Protein AF-M5FVY2-F1 (afdb_monomer_lite)

Sequence (177 aa):
ERATGGYLQNPSGSASFTYYSGCSSPACGVTASGYTAAMSQLSFGAASGAGAGDACGRCFSLTGTADPYSPSYTGPFKTVVVKLTDLCPAPENQVWCGQTQANPENQYGAPVHFDLCQDTGASMAFFPSGHGALTGTYTEVSCSQWSGTDGNPLWTGACISGQTTGNWPSTACGNKG

Foldseek 3Di:
DADPVRADAAQKDKAKEFADEDCPCAQLQKDKLFKEKAKQPSHQQEAPPLGGGQLAQWKKWDWFQAQPVCRVDGDPFDIDIHTYHHHDYQVVCQQHRVADSVRQAHVVRGNMYIHIYVVSPNQVRGADPPRRMGMDMMGTDACVRIDIGMGDRNDPLRDNQNNPWDGPVDGGSHHGD

Structure (mmCIF, N/CA/C/O backbone):
data_AF-M5FVY2-F1
#
_entry.id   AF-M5FVY2-F1
#
loop_
_atom_site.group_PDB
_atom_site.id
_atom_site.type_symbol
_atom_site.label_atom_id
_atom_site.label_alt_id
_atom_site.label_comp_id
_atom_site.label_asym_id
_atom_site.label_entity_id
_atom_site.label_seq_id
_atom_site.pdbx_PDB_ins_code
_atom_site.Cartn_x
_atom_site.Cartn_y
_atom_site.Cartn_z
_atom_site.occupancy
_atom_site.B_iso_or_equiv
_atom_site.auth_seq_id
_atom_site.auth_comp_id
_atom_site.auth_asym_id
_atom_site.auth_atom_id
_atom_site.pdbx_PDB_model_num
ATOM 1 N N . GLU A 1 1 ? -10.872 -11.300 -8.947 1.00 69.44 1 GLU A N 1
ATOM 2 C CA . GLU A 1 1 ? -12.238 -10.805 -9.258 1.00 69.44 1 GLU A CA 1
ATOM 3 C C . GLU A 1 1 ? -12.306 -9.309 -8.933 1.00 69.44 1 GLU A C 1
ATOM 5 O O . GLU A 1 1 ? -11.322 -8.785 -8.418 1.00 69.44 1 GLU A O 1
ATOM 10 N N . ARG A 1 2 ? -13.375 -8.587 -9.297 1.00 90.25 2 ARG A N 1
ATOM 11 C CA . ARG A 1 2 ? -13.526 -7.154 -8.961 1.00 90.25 2 ARG A CA 1
ATOM 12 C C . ARG A 1 2 ? -14.496 -6.997 -7.790 1.00 90.25 2 ARG A C 1
ATOM 14 O O . ARG A 1 2 ? -15.527 -7.662 -7.772 1.00 90.25 2 ARG A O 1
ATOM 21 N N . ALA A 1 3 ? -14.177 -6.113 -6.850 1.00 94.25 3 ALA A N 1
ATOM 22 C CA . ALA A 1 3 ? -15.074 -5.733 -5.761 1.00 94.25 3 ALA A CA 1
ATOM 23 C C . ALA A 1 3 ? -16.086 -4.660 -6.214 1.00 94.25 3 ALA A C 1
ATOM 25 O O . ALA A 1 3 ? -15.996 -4.128 -7.327 1.00 94.25 3 ALA A O 1
ATOM 26 N N . THR A 1 4 ? -17.038 -4.313 -5.339 1.00 93.12 4 THR A N 1
ATOM 27 C CA . THR A 1 4 ? -17.959 -3.175 -5.528 1.00 93.12 4 THR A CA 1
ATOM 28 C C . THR A 1 4 ? -17.186 -1.923 -5.940 1.00 93.12 4 THR A C 1
ATOM 30 O O . THR A 1 4 ? -16.163 -1.633 -5.330 1.00 93.12 4 THR A O 1
ATOM 33 N N . GLY A 1 5 ? -17.650 -1.204 -6.967 1.00 93.19 5 GLY A N 1
ATOM 34 C CA . GLY A 1 5 ? -16.953 -0.035 -7.536 1.00 93.19 5 GLY A CA 1
ATOM 35 C C . GLY A 1 5 ? -15.896 -0.376 -8.602 1.00 93.19 5 GLY A C 1
ATOM 36 O O . GLY A 1 5 ? -15.250 0.512 -9.150 1.00 93.19 5 GLY A O 1
ATOM 37 N N . GLY A 1 6 ? -15.704 -1.661 -8.930 1.00 95.94 6 GLY A N 1
ATOM 38 C CA . GLY A 1 6 ? -14.725 -2.100 -9.935 1.00 95.94 6 GLY A CA 1
ATOM 39 C C . GLY A 1 6 ? -13.276 -2.120 -9.428 1.00 95.94 6 GLY A C 1
ATOM 40 O O . GLY A 1 6 ? -12.339 -2.288 -10.216 1.00 95.94 6 GLY A O 1
ATOM 41 N N . TYR A 1 7 ? -13.076 -1.978 -8.117 1.00 97.69 7 TYR A N 1
ATOM 42 C CA . TYR A 1 7 ? -11.765 -2.048 -7.472 1.00 97.69 7 TYR A CA 1
ATOM 43 C C . TYR A 1 7 ? -11.167 -3.465 -7.544 1.00 97.69 7 TYR A C 1
ATOM 45 O O . TYR A 1 7 ? -11.881 -4.472 -7.583 1.00 97.69 7 TYR A O 1
ATOM 53 N N . LEU A 1 8 ? -9.837 -3.542 -7.608 1.00 97.19 8 LEU A N 1
ATOM 54 C CA . LEU A 1 8 ? -9.058 -4.777 -7.637 1.00 97.19 8 LEU A CA 1
ATOM 55 C C . LEU A 1 8 ? -8.600 -5.137 -6.220 1.00 97.19 8 LEU A C 1
ATOM 57 O O . LEU A 1 8 ? -7.551 -4.704 -5.769 1.00 97.19 8 LEU A O 1
ATOM 61 N N . GLN A 1 9 ? -9.396 -5.927 -5.511 1.00 98.31 9 GLN A N 1
ATOM 62 C CA . GLN A 1 9 ? -9.179 -6.233 -4.094 1.00 98.31 9 GLN A CA 1
ATOM 63 C C . GLN A 1 9 ? -9.098 -7.745 -3.898 1.00 98.31 9 GLN A C 1
ATOM 65 O O . GLN A 1 9 ? -10.061 -8.392 -3.495 1.00 98.31 9 GLN A O 1
ATOM 70 N N . ASN A 1 10 ? -7.955 -8.323 -4.274 1.00 97.88 10 ASN A N 1
ATOM 71 C CA . ASN A 1 10 ? -7.678 -9.745 -4.075 1.00 97.88 10 ASN A CA 1
ATOM 72 C C . ASN A 1 10 ? -6.815 -9.922 -2.812 1.00 97.88 10 ASN A C 1
ATOM 74 O O . ASN A 1 10 ? -5.966 -9.072 -2.548 1.00 97.88 10 ASN A O 1
ATOM 78 N N . PRO A 1 11 ? -6.975 -11.018 -2.050 1.00 98.06 11 PRO A N 1
ATOM 79 C CA . PRO A 1 11 ? -6.208 -11.237 -0.823 1.00 98.06 11 PRO A CA 1
ATOM 80 C C . PRO A 1 11 ? -4.741 -11.592 -1.086 1.00 98.06 11 PRO A C 1
ATOM 82 O O . PRO A 1 11 ? -3.944 -11.604 -0.162 1.00 98.06 11 PRO A O 1
ATOM 85 N N . SER A 1 12 ? -4.348 -11.924 -2.313 1.00 98.56 12 SER A N 1
ATOM 86 C CA . SER A 1 12 ? -2.956 -12.209 -2.659 1.00 98.56 12 SER A CA 1
ATOM 87 C C . SER A 1 12 ? -2.692 -11.946 -4.137 1.00 98.56 12 SER A C 1
ATOM 89 O O . SER A 1 12 ? -3.614 -11.910 -4.958 1.00 98.56 12 SER A O 1
ATOM 91 N N . GLY A 1 13 ? -1.420 -11.751 -4.479 1.00 98.25 13 GLY A N 1
ATOM 92 C CA . GLY A 1 13 ? -0.996 -11.529 -5.857 1.00 98.25 13 GLY A CA 1
ATOM 93 C C . GLY A 1 13 ? 0.426 -10.994 -5.967 1.00 98.25 13 GLY A C 1
ATOM 94 O O . GLY A 1 13 ? 1.189 -10.990 -4.997 1.00 98.25 13 GLY A O 1
ATOM 95 N N . SER A 1 14 ? 0.776 -10.536 -7.167 1.00 98.62 14 SER A N 1
ATOM 96 C CA . SER A 1 14 ? 2.007 -9.792 -7.419 1.00 98.62 14 SER A CA 1
ATOM 97 C C . SER A 1 14 ? 1.828 -8.306 -7.109 1.00 98.62 14 SER A C 1
ATOM 99 O O . SER A 1 14 ? 0.738 -7.746 -7.250 1.00 98.62 14 SER A O 1
ATOM 101 N N . ALA A 1 15 ? 2.909 -7.660 -6.688 1.00 98.88 15 ALA A N 1
ATOM 102 C CA . ALA A 1 15 ? 2.936 -6.229 -6.436 1.00 98.88 15 ALA A CA 1
ATOM 103 C C . ALA A 1 15 ? 4.302 -5.614 -6.745 1.00 98.88 15 ALA A C 1
ATOM 105 O O . ALA A 1 15 ? 5.313 -6.303 -6.905 1.00 98.88 15 ALA A O 1
ATOM 106 N N . SER A 1 16 ? 4.303 -4.288 -6.802 1.00 98.88 16 SER A N 1
ATOM 107 C CA . SER A 1 16 ? 5.508 -3.465 -6.749 1.00 98.88 16 SER A CA 1
ATOM 108 C C . SER A 1 16 ? 5.552 -2.684 -5.439 1.00 98.88 16 SER A C 1
ATOM 110 O O . SER A 1 16 ? 4.520 -2.495 -4.790 1.00 98.88 16 SER A O 1
ATOM 112 N N . PHE A 1 17 ? 6.749 -2.249 -5.057 1.00 98.94 17 PHE A N 1
ATOM 113 C CA . PHE A 1 17 ? 7.026 -1.666 -3.754 1.00 98.94 17 PHE A CA 1
ATOM 114 C C . PHE A 1 17 ? 7.955 -0.463 -3.883 1.00 98.94 17 PHE A C 1
ATOM 116 O O . PHE A 1 17 ? 9.013 -0.586 -4.502 1.00 98.94 17 PHE A O 1
ATOM 123 N N . THR A 1 18 ? 7.600 0.649 -3.249 1.00 98.81 18 THR A N 1
ATOM 124 C CA . THR A 1 18 ? 8.487 1.798 -2.984 1.00 98.81 18 THR A CA 1
ATOM 125 C C . THR A 1 18 ? 8.361 2.222 -1.520 1.00 98.81 18 THR A C 1
ATOM 127 O O . THR A 1 18 ? 7.819 1.478 -0.695 1.00 98.81 18 THR A O 1
ATOM 130 N N . TYR A 1 19 ? 8.908 3.384 -1.170 1.00 98.62 19 TYR A N 1
ATOM 131 C CA . TYR A 1 19 ? 8.690 4.002 0.127 1.00 98.62 19 TYR A CA 1
ATOM 132 C C . TYR A 1 19 ? 8.431 5.507 0.018 1.00 98.62 19 TYR A C 1
ATOM 134 O O . TYR A 1 19 ? 8.930 6.176 -0.890 1.00 98.62 19 TYR A O 1
ATOM 142 N N . TYR A 1 20 ? 7.766 6.046 1.041 1.00 98.50 20 TYR A N 1
ATOM 143 C CA . TYR A 1 20 ? 7.466 7.471 1.188 1.00 98.50 20 TYR A CA 1
ATOM 144 C C . TYR A 1 20 ? 7.636 7.945 2.635 1.00 98.50 20 TYR A C 1
ATOM 146 O O . TYR A 1 20 ? 7.628 7.144 3.573 1.00 98.50 20 TYR A O 1
ATOM 154 N N . SER A 1 21 ? 7.790 9.253 2.826 1.00 98.12 21 SER A N 1
ATOM 155 C CA . SER A 1 21 ? 7.798 9.903 4.140 1.00 98.12 21 SER A CA 1
ATOM 156 C C . SER A 1 21 ? 6.511 10.700 4.369 1.00 98.12 21 SER A C 1
ATOM 158 O O . SER A 1 21 ? 5.836 11.092 3.417 1.00 98.12 21 SER A O 1
ATOM 160 N N . GLY A 1 22 ? 6.173 10.965 5.633 1.00 96.88 22 GLY A N 1
ATOM 161 C CA . GLY A 1 22 ? 5.027 11.798 6.002 1.00 96.88 22 GLY A CA 1
ATOM 162 C C . GLY A 1 22 ? 3.698 11.046 6.113 1.00 96.88 22 GLY A C 1
ATOM 163 O O . GLY A 1 22 ? 2.677 11.547 5.650 1.00 96.88 22 GLY A O 1
ATOM 164 N N . CYS A 1 23 ? 3.665 9.885 6.772 1.00 97.31 23 CYS A N 1
ATOM 165 C CA . CYS A 1 23 ? 2.433 9.091 6.938 1.00 97.31 23 CYS A CA 1
ATOM 166 C C . CYS A 1 23 ? 1.600 9.450 8.188 1.00 97.31 23 CYS A C 1
ATOM 168 O O . CYS A 1 23 ? 0.836 8.631 8.703 1.00 97.31 23 CYS A O 1
ATOM 170 N N . SER A 1 24 ? 1.735 10.679 8.699 1.00 96.62 24 SER A N 1
ATOM 171 C CA . SER A 1 24 ? 1.069 11.147 9.926 1.00 96.62 24 SER A CA 1
ATOM 172 C C . SER A 1 24 ? -0.354 11.687 9.720 1.00 96.62 24 SER A C 1
ATOM 174 O O . SER A 1 24 ? -1.064 11.912 10.699 1.00 96.62 24 SER A O 1
ATOM 176 N N . SER A 1 25 ? -0.795 11.867 8.472 1.00 97.62 25 SER A N 1
ATOM 177 C CA . SER A 1 25 ? -2.174 12.244 8.128 1.00 97.62 25 SER A CA 1
ATOM 178 C C . SER A 1 25 ? -2.691 11.433 6.930 1.00 97.62 25 SER A C 1
ATOM 180 O O . SER A 1 25 ? -2.943 12.005 5.867 1.00 97.62 25 SER A O 1
ATOM 182 N N . PRO A 1 26 ? -2.825 10.104 7.072 1.00 98.31 26 PRO A N 1
ATOM 183 C CA . PRO A 1 26 ? -3.036 9.224 5.933 1.00 98.31 26 PRO A CA 1
ATOM 184 C C . PRO A 1 26 ? -4.521 9.149 5.524 1.00 98.31 26 PRO A C 1
ATOM 186 O O . PRO A 1 26 ? -5.418 9.501 6.298 1.00 98.31 26 PRO A O 1
ATOM 189 N N . ALA A 1 27 ? -4.803 8.666 4.313 1.00 98.56 27 ALA A N 1
ATOM 190 C CA . ALA A 1 27 ? -6.132 8.690 3.690 1.00 98.56 27 ALA A CA 1
ATOM 191 C C . ALA A 1 27 ? -7.219 7.874 4.416 1.00 98.56 27 ALA A C 1
ATOM 193 O O . ALA A 1 27 ? -8.402 8.185 4.280 1.00 98.56 27 ALA A O 1
ATOM 194 N N . CYS A 1 28 ? -6.858 6.868 5.220 1.00 98.75 28 CYS A N 1
ATOM 195 C CA . CYS A 1 28 ? -7.818 6.170 6.086 1.00 98.75 28 CYS A CA 1
ATOM 196 C C . CYS A 1 28 ? -8.243 7.006 7.304 1.00 98.75 28 CYS A C 1
ATOM 198 O O . CYS A 1 28 ? -9.204 6.658 7.992 1.00 98.75 28 CYS A O 1
ATOM 200 N N . GLY A 1 29 ? -7.532 8.104 7.581 1.00 98.56 29 GLY A N 1
ATOM 201 C CA . GLY A 1 29 ? -7.816 9.028 8.675 1.00 98.56 29 GLY A CA 1
ATOM 202 C C . GLY A 1 29 ? -7.393 8.535 10.049 1.00 98.56 29 GLY A C 1
ATOM 203 O O . GLY A 1 29 ? -7.823 9.101 11.049 1.00 98.56 29 GLY A O 1
ATOM 204 N N . VAL A 1 30 ? -6.582 7.482 10.114 1.00 98.75 30 VAL A N 1
ATOM 205 C CA . VAL A 1 30 ? -6.061 6.913 11.357 1.00 98.75 30 VAL A CA 1
ATOM 206 C C . VAL A 1 30 ? -4.597 6.551 11.118 1.00 98.75 30 VAL A C 1
ATOM 208 O O . VAL A 1 30 ? -4.278 5.848 10.159 1.00 98.75 30 VAL A O 1
ATOM 211 N N . THR A 1 31 ? -3.701 7.057 11.962 1.00 98.31 31 THR A N 1
ATOM 212 C CA . THR A 1 31 ? -2.282 6.671 11.952 1.00 98.31 31 THR A CA 1
ATOM 213 C C . THR A 1 31 ? -2.084 5.322 12.641 1.00 98.31 31 THR A C 1
ATOM 215 O O . THR A 1 31 ? -2.991 4.810 13.292 1.00 98.31 31 THR A O 1
ATOM 218 N N . ALA A 1 32 ? -0.895 4.732 12.539 1.00 98.44 32 ALA A N 1
ATOM 219 C CA . ALA A 1 32 ? -0.534 3.565 13.336 1.00 98.44 32 ALA A CA 1
ATOM 220 C C . ALA A 1 32 ? 0.957 3.591 13.699 1.00 98.44 32 ALA A C 1
ATOM 222 O O . ALA A 1 32 ? 1.760 4.172 12.973 1.00 98.44 32 ALA A O 1
ATOM 223 N N . SER A 1 33 ? 1.321 2.982 14.831 1.00 98.06 33 SER A N 1
ATOM 224 C CA . SER A 1 33 ? 2.710 2.939 15.323 1.00 98.06 33 SER A CA 1
ATOM 225 C C . SER A 1 33 ? 3.558 1.825 14.700 1.00 98.06 33 SER A C 1
ATOM 227 O O . SER A 1 33 ? 4.783 1.911 14.708 1.00 98.06 33 SER A O 1
ATOM 229 N N . GLY A 1 34 ? 2.913 0.778 14.180 1.00 98.44 34 GLY A N 1
ATOM 230 C CA . GLY A 1 34 ? 3.562 -0.317 13.463 1.00 98.44 34 GLY A CA 1
ATOM 231 C C . GLY A 1 34 ? 3.853 0.010 12.004 1.00 98.44 34 GLY A C 1
ATOM 232 O O . GLY A 1 34 ? 3.518 1.088 11.527 1.00 98.44 34 GLY A O 1
ATOM 233 N N . TYR A 1 35 ? 4.414 -0.947 11.263 1.00 98.88 35 TYR A N 1
ATOM 234 C CA . TYR A 1 35 ? 4.686 -0.761 9.836 1.00 98.88 35 TYR A CA 1
ATOM 235 C C . TYR A 1 35 ? 3.408 -0.466 9.056 1.00 98.88 35 TYR A C 1
ATOM 237 O O . TYR A 1 35 ? 2.447 -1.240 9.100 1.00 98.88 35 TYR A O 1
ATOM 245 N N . THR A 1 36 ? 3.416 0.644 8.329 1.00 98.94 36 THR A N 1
ATOM 246 C CA . THR A 1 36 ? 2.293 1.106 7.515 1.00 98.94 36 THR A CA 1
ATOM 247 C C . THR A 1 36 ? 2.682 1.236 6.053 1.00 98.94 36 THR A C 1
ATOM 249 O O . THR A 1 36 ? 3.860 1.366 5.710 1.00 98.94 36 THR A O 1
ATOM 252 N N . ALA A 1 37 ? 1.679 1.194 5.182 1.00 98.94 37 ALA A N 1
ATOM 253 C CA . ALA A 1 37 ? 1.852 1.454 3.763 1.00 98.94 37 ALA A CA 1
ATOM 254 C C . ALA A 1 37 ? 0.641 2.188 3.172 1.00 98.94 37 ALA A C 1
ATOM 256 O O . ALA A 1 37 ? -0.474 2.122 3.708 1.00 98.94 37 ALA A O 1
ATOM 257 N N . ALA A 1 38 ? 0.880 2.837 2.036 1.00 98.88 38 ALA A N 1
ATOM 258 C CA . ALA A 1 38 ? -0.143 3.283 1.109 1.00 98.88 38 ALA A CA 1
ATOM 259 C C . ALA A 1 38 ? -0.396 2.210 0.040 1.00 98.88 38 ALA A C 1
ATOM 261 O O . ALA A 1 38 ? 0.532 1.503 -0.350 1.00 98.88 38 ALA A O 1
ATOM 262 N N . MET A 1 39 ? -1.625 2.089 -0.462 1.00 98.81 39 MET A N 1
ATOM 263 C CA . MET A 1 39 ? -1.963 1.164 -1.557 1.00 98.81 39 MET A CA 1
ATOM 264 C C . MET A 1 39 ? -2.376 1.924 -2.818 1.00 98.81 39 MET A C 1
ATOM 266 O O . MET A 1 39 ? -3.069 2.937 -2.725 1.00 98.81 39 MET A O 1
ATOM 270 N N . SER A 1 40 ? -2.013 1.414 -4.002 1.00 98.62 40 SER A N 1
ATOM 271 C CA . SER A 1 40 ? -2.499 1.936 -5.293 1.00 98.62 40 SER A CA 1
ATOM 272 C C . SER A 1 40 ? -4.021 2.103 -5.301 1.00 98.62 40 SER A C 1
ATOM 274 O O . SER A 1 40 ? -4.741 1.183 -4.899 1.00 98.62 40 SER A O 1
ATOM 276 N N . GLN A 1 41 ? -4.509 3.227 -5.825 1.00 98.44 41 GLN A N 1
ATOM 277 C CA . GLN A 1 41 ? -5.921 3.628 -5.793 1.00 98.44 41 GLN A CA 1
ATOM 278 C C . GLN A 1 41 ? -6.917 2.542 -6.231 1.00 98.44 41 GLN A C 1
ATOM 280 O O . GLN A 1 41 ? -7.961 2.373 -5.597 1.00 98.44 41 GLN A O 1
ATOM 285 N N . LEU A 1 42 ? -6.592 1.778 -7.281 1.00 98.06 42 LEU A N 1
ATOM 286 C CA . LEU A 1 42 ? -7.454 0.704 -7.789 1.00 98.06 42 LEU A CA 1
ATOM 287 C C . LEU A 1 42 ? -7.685 -0.422 -6.772 1.00 98.06 42 LEU A C 1
ATOM 289 O O . LEU A 1 42 ? -8.681 -1.129 -6.882 1.00 98.06 42 LEU A O 1
ATOM 293 N N . SER A 1 43 ? -6.803 -0.574 -5.789 1.00 98.44 43 SER A N 1
ATOM 294 C CA . SER A 1 43 ? -6.900 -1.592 -4.737 1.00 98.44 43 SER A CA 1
ATOM 295 C C . SER A 1 43 ? -7.265 -0.978 -3.377 1.00 98.44 43 SER A C 1
ATOM 297 O O . SER A 1 43 ? -7.902 -1.634 -2.555 1.00 98.44 43 SER A O 1
ATOM 299 N N . PHE A 1 44 ? -6.964 0.310 -3.162 1.00 98.69 44 PHE A N 1
ATOM 300 C CA . PHE A 1 44 ? -7.330 1.039 -1.942 1.00 98.69 44 PHE A CA 1
ATOM 301 C C . PHE A 1 44 ? -8.848 1.088 -1.707 1.00 98.69 44 PHE A C 1
ATOM 303 O O . PHE A 1 44 ? -9.311 0.897 -0.582 1.00 98.69 44 PHE A O 1
ATOM 310 N N . GLY A 1 45 ? -9.631 1.303 -2.770 1.00 98.31 45 GLY A N 1
ATOM 311 C CA . GLY A 1 45 ? -11.094 1.327 -2.682 1.00 98.31 45 GLY A CA 1
ATOM 312 C C . GLY A 1 45 ? -11.722 2.716 -2.571 1.00 98.31 45 GLY A C 1
ATOM 313 O O . GLY A 1 45 ? -12.900 2.814 -2.251 1.00 98.31 45 GLY A O 1
ATOM 314 N N . ALA A 1 46 ? -10.965 3.789 -2.786 1.00 97.94 46 ALA A N 1
ATOM 315 C CA . ALA A 1 46 ? -11.470 5.162 -2.787 1.00 97.94 46 ALA A CA 1
ATOM 316 C C . ALA A 1 46 ? -10.525 6.077 -3.582 1.00 97.94 46 ALA A C 1
ATOM 318 O O . ALA A 1 46 ? -9.340 5.777 -3.718 1.00 97.94 46 ALA A O 1
ATOM 319 N N . ALA A 1 47 ? -11.043 7.184 -4.116 1.00 96.25 47 ALA A N 1
ATOM 320 C CA . ALA A 1 47 ? -10.231 8.243 -4.722 1.00 96.25 47 ALA A CA 1
ATOM 321 C C . ALA A 1 47 ? -9.757 9.271 -3.675 1.00 96.25 47 ALA A C 1
ATOM 323 O O . ALA A 1 47 ? -10.302 9.341 -2.570 1.00 96.25 47 ALA A O 1
ATOM 324 N N . SER A 1 48 ? -8.781 10.110 -4.037 1.00 95.69 48 SER A N 1
ATOM 325 C CA . SER A 1 48 ? -8.312 11.218 -3.193 1.00 95.69 48 SER A CA 1
ATOM 326 C C . SER A 1 48 ? -9.478 12.090 -2.710 1.00 95.69 48 SER A C 1
ATOM 328 O O . SER A 1 48 ? -10.298 12.545 -3.504 1.00 95.69 48 SER A O 1
ATOM 330 N N . GLY A 1 49 ? -9.560 12.310 -1.396 1.00 95.56 49 GLY A N 1
ATOM 331 C CA . GLY A 1 49 ? -10.616 13.111 -0.762 1.00 95.56 49 GLY A CA 1
ATOM 332 C C . GLY A 1 49 ? -11.950 12.390 -0.517 1.00 95.56 49 GLY A C 1
ATOM 333 O O . GLY A 1 49 ? -12.799 12.944 0.174 1.00 95.56 49 GLY A O 1
ATOM 334 N N . ALA A 1 50 ? -12.142 11.157 -1.004 1.00 96.69 50 ALA A N 1
ATOM 335 C CA . ALA A 1 50 ? -13.373 10.385 -0.775 1.00 96.69 50 ALA A CA 1
ATOM 336 C C . ALA A 1 50 ? -13.406 9.647 0.583 1.00 96.69 50 ALA A C 1
ATOM 338 O O . ALA A 1 50 ? -14.414 9.033 0.935 1.00 96.69 50 ALA A O 1
ATOM 339 N N . GLY A 1 51 ? -12.315 9.718 1.352 1.00 96.75 51 GLY A N 1
ATOM 340 C CA . GLY A 1 51 ? -12.163 9.070 2.652 1.00 96.75 51 GLY A CA 1
ATOM 341 C C . GLY A 1 51 ? -11.647 7.633 2.555 1.00 96.75 51 GLY A C 1
ATOM 342 O O . GLY A 1 51 ? -10.955 7.264 1.606 1.00 96.75 51 GLY A O 1
ATOM 343 N N . ALA A 1 52 ? -11.974 6.823 3.563 1.00 98.56 52 ALA A N 1
ATOM 344 C CA . ALA A 1 52 ? -11.461 5.466 3.707 1.00 98.56 52 ALA A CA 1
ATOM 345 C C . ALA A 1 52 ? -12.098 4.493 2.696 1.00 98.56 52 ALA A C 1
ATOM 347 O O . ALA A 1 52 ? -13.325 4.352 2.651 1.00 98.56 52 ALA A O 1
ATOM 348 N N . GLY A 1 53 ? -11.251 3.802 1.927 1.00 98.69 53 GLY A N 1
ATOM 349 C CA . GLY A 1 53 ? -11.630 2.650 1.106 1.00 98.69 53 GLY A CA 1
ATOM 350 C C . GLY A 1 53 ? -11.583 1.335 1.890 1.00 98.69 53 GLY A C 1
ATOM 351 O O . GLY A 1 53 ? -11.161 1.299 3.048 1.00 98.69 53 GLY A O 1
ATOM 352 N N . ASP A 1 54 ? -11.999 0.227 1.271 1.00 98.81 54 ASP A N 1
ATOM 353 C CA . ASP A 1 54 ? -12.077 -1.063 1.970 1.00 98.81 54 ASP A CA 1
ATOM 354 C C . ASP A 1 54 ? -10.711 -1.667 2.339 1.00 98.81 54 ASP A C 1
ATOM 356 O O . ASP A 1 54 ? -10.644 -2.559 3.184 1.00 98.81 54 ASP A O 1
ATOM 360 N N . ALA A 1 55 ? -9.612 -1.167 1.760 1.00 98.75 55 ALA A N 1
ATOM 361 C CA . ALA A 1 55 ? -8.260 -1.569 2.150 1.00 98.75 55 ALA A CA 1
ATOM 362 C C . ALA A 1 55 ? -7.876 -1.093 3.561 1.00 98.75 55 ALA A C 1
ATOM 364 O O . ALA A 1 55 ? -6.959 -1.641 4.175 1.00 98.75 55 ALA A O 1
ATOM 365 N N . CYS A 1 56 ? -8.559 -0.073 4.081 1.00 98.88 56 CYS A N 1
ATOM 366 C CA . CYS A 1 56 ? -8.178 0.586 5.318 1.00 98.88 56 CYS A CA 1
ATOM 367 C C . CYS A 1 56 ? -8.204 -0.347 6.535 1.00 98.88 56 CYS A C 1
ATOM 369 O O . CYS A 1 56 ? -9.237 -0.890 6.933 1.00 98.88 56 CYS A O 1
ATOM 371 N N . GLY A 1 57 ? -7.037 -0.485 7.161 1.00 98.81 57 GLY A N 1
ATOM 372 C CA . GLY A 1 57 ? -6.804 -1.304 8.342 1.00 98.81 57 GLY A CA 1
ATOM 373 C C . GLY A 1 57 ? -6.453 -2.761 8.068 1.00 98.81 57 GLY A C 1
ATOM 374 O O . GLY A 1 57 ? -6.070 -3.457 9.004 1.00 98.81 57 GLY A O 1
ATOM 375 N N . ARG A 1 58 ? -6.543 -3.235 6.820 1.00 98.88 58 ARG A N 1
ATOM 376 C CA . ARG A 1 58 ? -6.146 -4.605 6.465 1.00 98.88 58 ARG A CA 1
ATOM 377 C C . ARG A 1 58 ? -4.634 -4.774 6.585 1.00 98.88 58 ARG A C 1
ATOM 379 O O . ARG A 1 58 ? -3.882 -3.820 6.360 1.00 98.88 58 ARG A O 1
ATOM 386 N N . CYS A 1 59 ? -4.194 -5.982 6.929 1.00 98.94 59 CYS A N 1
ATOM 387 C CA . CYS A 1 59 ? -2.780 -6.301 7.095 1.00 98.94 59 CYS A CA 1
ATOM 388 C C . CYS A 1 59 ? -2.288 -7.250 6.004 1.00 98.94 59 CYS A C 1
ATOM 390 O O . CYS A 1 59 ? -2.964 -8.215 5.659 1.00 98.94 59 CYS A O 1
ATOM 392 N N . PHE A 1 60 ? -1.090 -6.999 5.479 1.00 98.94 60 PHE A N 1
ATOM 393 C CA . PHE A 1 60 ? -0.511 -7.788 4.393 1.00 98.94 60 PHE A CA 1
ATOM 394 C C . PHE A 1 60 ? 0.936 -8.143 4.697 1.00 98.94 60 PHE A C 1
ATOM 396 O O . PHE A 1 60 ? 1.730 -7.280 5.068 1.00 98.94 60 PHE A O 1
ATOM 403 N N . SER A 1 61 ? 1.270 -9.414 4.495 1.00 98.88 61 SER A N 1
ATOM 404 C CA . SER A 1 61 ? 2.641 -9.890 4.370 1.00 98.88 61 SER A CA 1
ATOM 405 C C . SER A 1 61 ? 3.144 -9.555 2.968 1.00 98.88 61 SER A C 1
ATOM 407 O O . SER A 1 61 ? 2.563 -10.010 1.980 1.00 98.88 61 SER A O 1
ATOM 409 N N . LEU A 1 62 ? 4.185 -8.733 2.881 1.00 98.94 62 LEU A N 1
ATOM 410 C CA . LEU A 1 62 ? 4.824 -8.299 1.642 1.00 98.94 62 LEU A CA 1
ATOM 411 C C . LEU A 1 62 ? 6.178 -8.983 1.524 1.00 98.94 62 LEU A C 1
ATOM 413 O O . LEU A 1 62 ? 6.940 -8.963 2.488 1.00 98.94 62 LEU A O 1
ATOM 417 N N . THR A 1 63 ? 6.510 -9.512 0.351 1.00 98.88 63 THR A N 1
ATOM 418 C CA . THR A 1 63 ? 7.804 -10.151 0.080 1.00 98.88 63 THR A CA 1
ATOM 419 C C . THR A 1 63 ? 8.398 -9.597 -1.207 1.00 98.88 63 THR A C 1
ATOM 421 O O . THR A 1 63 ? 7.818 -9.761 -2.283 1.00 98.88 63 THR A O 1
ATOM 424 N N . GLY A 1 64 ? 9.569 -8.965 -1.105 1.00 98.69 64 GLY A N 1
ATOM 425 C CA . GLY A 1 64 ? 10.354 -8.565 -2.273 1.00 98.69 64 GLY A CA 1
ATOM 426 C C . GLY A 1 64 ? 11.006 -9.783 -2.928 1.00 98.69 64 GLY A C 1
ATOM 427 O O . GLY A 1 64 ? 11.393 -10.723 -2.237 1.00 98.69 64 GLY A O 1
ATOM 428 N N . THR A 1 65 ? 11.127 -9.788 -4.253 1.00 98.38 65 THR A N 1
ATOM 429 C CA . THR A 1 65 ? 11.762 -10.900 -4.986 1.00 98.38 65 THR A CA 1
ATOM 430 C C . THR A 1 65 ? 12.644 -10.455 -6.147 1.00 98.38 65 THR A C 1
ATOM 432 O O . THR A 1 65 ? 13.406 -11.270 -6.659 1.00 98.38 65 THR A O 1
ATOM 435 N N . ALA A 1 66 ? 12.539 -9.200 -6.591 1.00 98.50 66 ALA A N 1
ATOM 436 C CA . ALA A 1 66 ? 13.382 -8.645 -7.645 1.00 98.50 66 ALA A CA 1
ATOM 437 C C . ALA A 1 66 ? 13.484 -7.119 -7.537 1.00 98.50 66 ALA A C 1
ATOM 439 O O . ALA A 1 66 ? 12.518 -6.456 -7.152 1.00 98.50 66 ALA A O 1
ATOM 440 N N . ASP A 1 67 ? 14.632 -6.568 -7.931 1.00 98.56 67 ASP A N 1
ATOM 441 C CA . ASP A 1 67 ? 14.805 -5.137 -8.190 1.00 98.56 67 ASP A CA 1
ATOM 442 C C . ASP A 1 67 ? 14.651 -4.885 -9.703 1.00 98.56 67 ASP A C 1
ATOM 444 O O . ASP A 1 67 ? 15.496 -5.344 -10.478 1.00 98.56 67 ASP A O 1
ATOM 448 N N . PRO A 1 68 ? 13.599 -4.173 -10.153 1.00 97.81 68 PRO A N 1
ATOM 449 C CA . PRO A 1 68 ? 13.393 -3.900 -11.574 1.00 97.81 68 PRO A CA 1
ATOM 450 C C . PRO A 1 68 ? 14.460 -2.972 -12.183 1.00 97.81 68 PRO A C 1
ATOM 452 O O . PRO A 1 68 ? 14.625 -2.966 -13.402 1.00 97.81 68 PRO A O 1
ATOM 455 N N . TYR A 1 69 ? 15.195 -2.209 -11.368 1.00 98.06 69 TYR A N 1
ATOM 456 C CA . TYR A 1 69 ? 16.316 -1.372 -11.806 1.00 98.06 69 TYR A CA 1
ATOM 457 C C . TYR A 1 69 ? 17.657 -2.112 -11.795 1.00 98.06 69 TYR A C 1
ATOM 459 O O . TYR A 1 69 ? 18.568 -1.729 -12.529 1.00 98.06 69 TYR A O 1
ATOM 467 N N . SER A 1 70 ? 17.760 -3.198 -11.025 1.00 98.00 70 SER A N 1
ATOM 468 C CA . SER A 1 70 ? 18.952 -4.051 -10.947 1.00 98.00 70 SER A CA 1
ATOM 469 C C . SER A 1 70 ? 18.597 -5.525 -11.195 1.00 98.00 70 SER A C 1
ATOM 471 O O . SER A 1 70 ? 18.693 -6.333 -10.272 1.00 98.00 70 SER A O 1
ATOM 473 N N . PRO A 1 71 ? 18.230 -5.937 -12.426 1.00 96.25 71 PRO A N 1
ATOM 474 C CA . PRO A 1 71 ? 17.702 -7.284 -12.684 1.00 96.25 71 PRO A CA 1
ATOM 475 C C . PRO A 1 71 ? 18.654 -8.441 -12.338 1.00 96.25 71 PRO A C 1
ATOM 477 O O . PRO A 1 71 ? 18.217 -9.577 -12.181 1.00 96.25 71 PRO A O 1
ATOM 480 N N . SER A 1 72 ? 19.958 -8.172 -12.227 1.00 97.62 72 SER A N 1
ATOM 481 C CA . SER A 1 72 ? 20.970 -9.149 -11.807 1.00 97.62 72 SER A CA 1
ATOM 482 C C . SER A 1 72 ? 21.129 -9.269 -10.286 1.00 97.62 72 SER A C 1
ATOM 484 O O . SER A 1 72 ? 21.909 -10.100 -9.825 1.00 97.62 72 SER A O 1
ATOM 486 N N . TYR A 1 73 ? 20.460 -8.428 -9.496 1.00 97.81 73 TYR A N 1
ATOM 487 C CA . TYR A 1 73 ? 20.504 -8.482 -8.039 1.00 97.81 73 TYR A CA 1
ATOM 488 C C . TYR A 1 73 ? 19.658 -9.647 -7.520 1.00 97.81 73 TYR A C 1
ATOM 490 O O . TYR A 1 73 ? 18.454 -9.717 -7.756 1.00 97.81 73 TYR A O 1
ATOM 498 N N . THR A 1 74 ? 20.283 -10.557 -6.775 1.00 96.94 74 THR A N 1
ATOM 499 C CA . THR A 1 74 ? 19.649 -11.793 -6.291 1.00 96.94 74 THR A CA 1
ATOM 500 C C . THR A 1 74 ? 19.259 -11.742 -4.810 1.00 96.94 74 THR A C 1
ATOM 502 O O . THR A 1 74 ? 18.980 -12.782 -4.216 1.00 96.94 74 THR A O 1
ATOM 505 N N . GLY A 1 75 ? 19.262 -10.557 -4.192 1.00 94.69 75 GLY A N 1
ATOM 506 C CA . GLY A 1 75 ? 18.947 -10.367 -2.775 1.00 94.69 75 GLY A CA 1
ATOM 507 C C . GLY A 1 75 ? 20.172 -10.109 -1.881 1.00 94.69 75 GLY A C 1
ATOM 508 O O . GLY A 1 75 ? 21.278 -9.880 -2.377 1.00 94.69 75 GLY A O 1
ATOM 509 N N . PRO A 1 76 ? 19.996 -10.128 -0.547 1.00 96.62 76 PRO A N 1
ATOM 510 C CA . PRO A 1 76 ? 18.857 -10.704 0.170 1.00 96.62 76 PRO A CA 1
ATOM 511 C C . PRO A 1 76 ? 17.574 -9.877 0.045 1.00 96.62 76 PRO A C 1
ATOM 513 O O . PRO A 1 76 ? 17.592 -8.668 0.248 1.00 96.62 76 PRO A O 1
ATOM 516 N N . PHE A 1 77 ? 16.449 -10.543 -0.217 1.00 97.88 77 PHE A N 1
ATOM 517 C CA . PHE A 1 77 ? 15.123 -9.936 -0.099 1.00 97.88 77 PHE A CA 1
ATOM 518 C C . PHE A 1 77 ? 14.490 -10.253 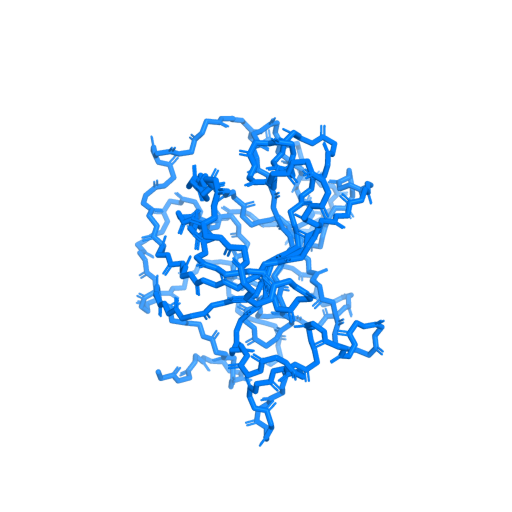1.256 1.00 97.88 77 PHE A C 1
ATOM 520 O O . PHE A 1 77 ? 14.900 -11.191 1.943 1.00 97.88 77 PHE A O 1
ATOM 527 N N . LYS A 1 78 ? 13.501 -9.452 1.653 1.00 98.50 78 LYS A N 1
ATOM 528 C CA . LYS A 1 78 ? 12.885 -9.517 2.979 1.00 98.50 78 LYS A CA 1
ATOM 529 C C . LYS A 1 78 ? 11.366 -9.600 2.891 1.00 98.50 78 LYS A C 1
ATOM 531 O O . LYS A 1 78 ? 10.768 -9.251 1.871 1.00 98.50 78 LYS A O 1
ATOM 536 N N . THR A 1 79 ? 10.773 -10.029 4.002 1.00 98.81 79 THR A N 1
ATOM 537 C CA . THR A 1 79 ? 9.328 -10.058 4.219 1.00 98.81 79 THR A CA 1
ATOM 538 C C . THR A 1 79 ? 8.966 -9.190 5.415 1.00 98.81 79 THR A C 1
ATOM 540 O O . THR A 1 79 ? 9.634 -9.264 6.446 1.00 98.81 79 THR A O 1
ATOM 543 N N . VAL A 1 80 ? 7.906 -8.393 5.296 1.00 98.88 80 VAL A N 1
ATOM 544 C CA . VAL A 1 80 ? 7.347 -7.592 6.397 1.00 98.88 80 VAL A CA 1
ATOM 545 C C . VAL A 1 80 ? 5.828 -7.699 6.406 1.00 98.88 80 VAL A C 1
ATOM 547 O O . VAL A 1 80 ? 5.221 -7.899 5.359 1.00 98.88 80 VAL A O 1
ATOM 550 N N . VAL A 1 81 ? 5.208 -7.525 7.573 1.00 98.94 81 VAL A N 1
ATOM 551 C CA . VAL A 1 81 ? 3.753 -7.356 7.676 1.00 98.94 81 VAL A CA 1
ATOM 552 C C . VAL A 1 81 ? 3.451 -5.878 7.883 1.00 98.94 81 VAL A C 1
ATOM 554 O O . VAL A 1 81 ? 3.944 -5.281 8.840 1.00 98.94 81 VAL A O 1
ATOM 557 N N . VAL A 1 82 ? 2.639 -5.295 7.004 1.00 98.94 82 VAL A N 1
ATOM 558 C CA . VAL A 1 82 ? 2.199 -3.893 7.086 1.00 98.94 82 VAL A CA 1
ATOM 559 C C . 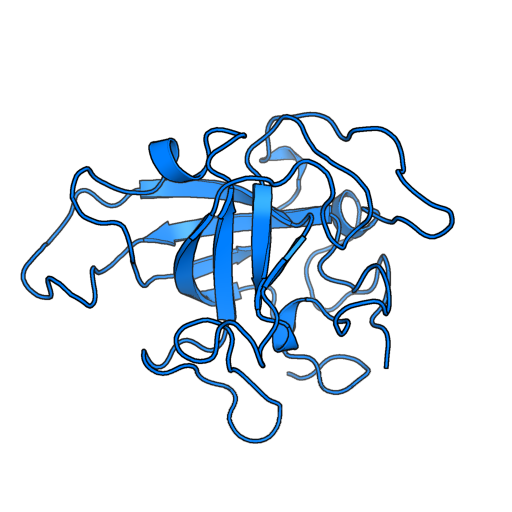VAL A 1 82 ? 0.697 -3.807 7.327 1.00 98.94 82 VAL A C 1
ATOM 561 O O . VAL A 1 82 ? -0.039 -4.702 6.918 1.00 98.94 82 VAL A O 1
ATOM 564 N N . LYS A 1 83 ? 0.242 -2.711 7.938 1.00 98.94 83 LYS A N 1
ATOM 565 C CA . LYS A 1 83 ? -1.168 -2.300 7.969 1.00 98.94 83 LYS A CA 1
ATOM 566 C C . LYS A 1 83 ? -1.400 -1.179 6.957 1.00 98.94 83 LYS A C 1
ATOM 568 O O . LYS A 1 83 ? -0.599 -0.250 6.866 1.00 98.94 83 LYS A O 1
ATOM 573 N N . LEU A 1 84 ? -2.498 -1.242 6.211 1.00 98.81 84 LEU A N 1
ATOM 574 C CA . LEU A 1 84 ? -2.824 -0.217 5.221 1.00 98.81 84 LEU A CA 1
ATOM 575 C C . LEU A 1 84 ? -3.536 0.942 5.893 1.00 98.81 84 LEU A C 1
ATOM 577 O O . LEU A 1 84 ? -4.621 0.783 6.451 1.00 98.81 84 LEU A O 1
ATOM 581 N N . THR A 1 85 ? -2.915 2.111 5.824 1.00 98.88 85 THR A N 1
ATOM 582 C CA . THR A 1 85 ? -3.454 3.343 6.409 1.00 98.88 85 THR A CA 1
ATOM 583 C C . THR A 1 85 ? -3.675 4.421 5.365 1.00 98.88 85 THR A C 1
ATOM 585 O O . THR A 1 85 ? -4.347 5.406 5.660 1.00 98.88 85 THR A O 1
ATOM 588 N N . ASP A 1 86 ? -3.124 4.263 4.161 1.00 98.75 86 ASP A N 1
ATOM 589 C CA . ASP A 1 86 ? -2.987 5.369 3.223 1.00 98.75 86 ASP A CA 1
ATOM 590 C C . ASP A 1 86 ? -3.256 4.984 1.761 1.00 98.75 86 ASP A C 1
ATOM 592 O O . ASP A 1 86 ? -3.326 3.807 1.390 1.00 98.75 86 ASP A O 1
ATOM 596 N N . LEU A 1 87 ? -3.404 6.012 0.933 1.00 98.75 87 LEU A N 1
ATOM 597 C CA . LEU A 1 87 ? -3.679 5.930 -0.494 1.00 98.75 87 LEU A CA 1
ATOM 598 C C . LEU A 1 87 ? -2.442 6.366 -1.283 1.00 98.75 87 LEU A C 1
ATOM 600 O O . LEU A 1 87 ? -1.909 7.445 -1.052 1.00 98.75 87 LEU A O 1
ATOM 604 N N . CYS A 1 88 ? -2.051 5.566 -2.275 1.00 98.44 88 CYS A N 1
ATOM 605 C CA . CYS A 1 88 ? -1.165 6.002 -3.347 1.00 98.44 88 CYS A CA 1
ATOM 606 C C . CYS A 1 88 ? -2.011 6.325 -4.594 1.00 98.44 88 CYS A C 1
ATOM 608 O O . CYS A 1 88 ? -2.495 5.402 -5.268 1.00 98.44 88 CYS A O 1
ATOM 610 N N . PRO A 1 89 ? -2.264 7.612 -4.888 1.00 95.75 89 PRO A N 1
ATOM 611 C CA . PRO A 1 89 ? -3.201 8.010 -5.931 1.00 95.75 89 PRO A CA 1
ATOM 612 C C . PRO A 1 89 ? -2.590 7.917 -7.337 1.00 95.75 89 PRO A C 1
ATOM 614 O O . PRO A 1 89 ? -1.3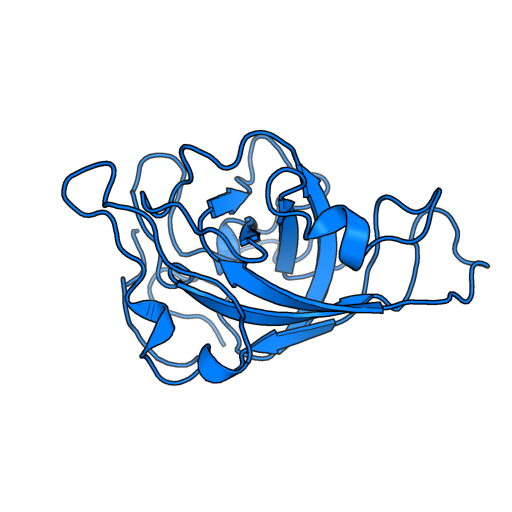89 8.119 -7.533 1.00 95.75 89 PRO A O 1
ATOM 617 N N . ALA A 1 90 ? -3.432 7.594 -8.324 1.00 84.56 90 ALA A N 1
ATOM 618 C CA . ALA A 1 90 ? -3.014 7.348 -9.704 1.00 84.56 90 ALA A CA 1
ATOM 619 C C . ALA A 1 90 ? -2.539 8.596 -10.484 1.00 84.56 90 ALA A C 1
ATOM 621 O O . ALA A 1 90 ? -1.535 8.460 -11.186 1.00 84.56 90 ALA A O 1
ATOM 622 N N . PRO A 1 91 ? -3.177 9.791 -10.417 1.00 82.75 91 PRO A N 1
ATOM 623 C CA . PRO A 1 91 ? -2.728 10.924 -11.230 1.00 82.75 91 PRO A CA 1
ATOM 624 C C . PRO A 1 91 ? -1.290 11.353 -10.917 1.00 82.75 91 PRO A C 1
ATOM 626 O O . PRO A 1 91 ? -0.540 11.674 -11.837 1.00 82.75 91 PRO A O 1
ATOM 629 N N . GLU A 1 92 ? -0.899 11.309 -9.647 1.00 88.75 92 GLU A N 1
ATOM 630 C CA . GLU A 1 92 ? 0.387 11.797 -9.152 1.00 88.75 92 GLU A CA 1
ATOM 631 C C . GLU A 1 92 ? 1.493 10.732 -9.220 1.00 88.75 92 GLU A C 1
ATOM 633 O O . GLU A 1 92 ? 2.670 11.078 -9.285 1.00 88.75 92 GLU A O 1
ATOM 638 N N . ASN A 1 93 ? 1.131 9.443 -9.260 1.00 93.69 93 ASN A N 1
ATOM 639 C CA . ASN A 1 93 ? 2.072 8.321 -9.150 1.00 93.69 93 ASN A CA 1
ATOM 640 C C . ASN A 1 93 ? 1.932 7.315 -10.303 1.00 93.69 93 ASN A C 1
ATOM 642 O O . ASN A 1 93 ? 1.949 6.104 -10.090 1.00 93.69 93 ASN A O 1
ATOM 646 N N . GLN A 1 94 ? 1.812 7.798 -11.542 1.00 95.38 94 GLN A N 1
ATOM 647 C CA . GLN A 1 94 ? 1.519 6.975 -12.731 1.00 95.38 94 GLN A CA 1
ATOM 648 C C . GLN A 1 94 ? 2.453 5.773 -12.938 1.00 95.38 94 GLN A C 1
ATOM 650 O O . GLN A 1 94 ? 2.025 4.728 -13.422 1.00 95.38 94 GLN A O 1
ATOM 655 N N . VAL A 1 95 ? 3.732 5.907 -12.577 1.00 97.69 95 VAL A N 1
ATOM 656 C CA . VAL A 1 95 ? 4.728 4.836 -12.742 1.00 97.69 95 VAL A CA 1
ATOM 657 C C . VAL A 1 95 ? 4.385 3.612 -11.889 1.00 97.69 95 VAL A C 1
ATOM 659 O O . VAL A 1 95 ? 4.511 2.483 -12.360 1.00 97.69 95 VAL A O 1
ATOM 662 N N . TRP A 1 96 ? 3.915 3.837 -10.661 1.00 98.19 96 TRP A N 1
ATOM 663 C CA . TRP A 1 96 ? 3.765 2.803 -9.637 1.00 98.19 96 TRP A CA 1
ATOM 664 C C . TRP A 1 96 ? 2.304 2.519 -9.276 1.00 98.19 96 TRP A C 1
ATOM 666 O O . TRP A 1 96 ? 1.917 1.357 -9.167 1.00 98.19 96 TRP A O 1
ATOM 676 N N . CYS A 1 97 ? 1.482 3.557 -9.156 1.00 98.44 97 CYS A N 1
ATOM 677 C CA . CYS A 1 97 ? 0.092 3.497 -8.699 1.00 98.44 97 CYS A CA 1
ATOM 678 C C . CYS A 1 97 ? -0.924 3.862 -9.795 1.00 98.44 97 CYS A C 1
ATOM 680 O O . CYS A 1 97 ? -2.098 4.085 -9.500 1.00 98.44 97 CYS A O 1
ATOM 682 N N . GLY A 1 98 ? -0.484 3.935 -11.057 1.00 97.62 98 GLY A N 1
ATOM 683 C CA . GLY A 1 98 ? -1.304 4.285 -12.223 1.00 97.62 98 GLY A CA 1
ATOM 684 C C . GLY A 1 98 ? -2.298 3.209 -12.679 1.00 97.62 98 GLY A C 1
ATOM 685 O O . GLY A 1 98 ? -2.872 3.340 -13.760 1.00 97.62 98 GLY A O 1
ATOM 686 N N . GLN A 1 99 ? -2.505 2.138 -11.904 1.00 97.94 99 GLN A N 1
ATOM 687 C CA . GLN A 1 99 ? -3.460 1.090 -12.258 1.00 97.94 99 GLN A CA 1
ATOM 688 C C . GLN A 1 99 ? -4.885 1.658 -12.321 1.00 97.94 99 GLN A C 1
ATOM 690 O O . GLN A 1 99 ? -5.337 2.396 -11.444 1.00 97.94 99 GLN A O 1
ATOM 695 N N . THR A 1 100 ? -5.632 1.257 -13.344 1.00 96.56 100 THR A N 1
ATOM 696 C CA . THR A 1 100 ? -7.038 1.617 -13.563 1.00 96.56 100 THR A CA 1
ATOM 697 C C . THR A 1 100 ? -7.872 0.378 -13.891 1.00 96.56 100 THR A C 1
ATOM 699 O O . THR A 1 100 ? -7.357 -0.722 -14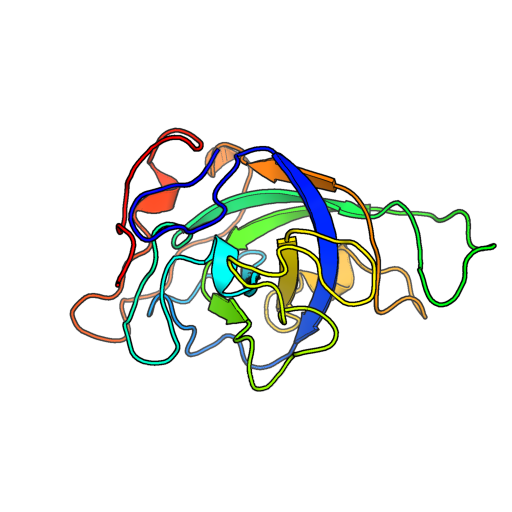.081 1.00 96.56 100 THR A O 1
ATOM 702 N N . GLN A 1 101 ? -9.194 0.525 -13.990 1.00 95.12 101 GLN A N 1
ATOM 703 C CA . GLN A 1 101 ? -10.043 -0.594 -14.411 1.00 95.12 101 GLN A CA 1
ATOM 704 C C . GLN A 1 101 ? -9.717 -1.065 -15.839 1.00 95.12 101 GLN A C 1
ATOM 706 O O . GLN A 1 101 ? -9.716 -2.269 -16.086 1.00 95.12 101 GLN A O 1
ATOM 711 N N . ALA A 1 102 ? -9.409 -0.129 -16.746 1.00 95.88 102 ALA A N 1
ATOM 712 C CA . ALA A 1 102 ? -9.108 -0.413 -18.150 1.00 95.88 102 ALA A CA 1
ATOM 713 C C . ALA A 1 102 ? -7.659 -0.875 -18.380 1.00 95.88 102 ALA A C 1
ATOM 715 O O . ALA A 1 102 ? -7.418 -1.708 -19.247 1.00 95.88 102 ALA A O 1
ATOM 716 N N . ASN A 1 103 ? -6.711 -0.355 -17.598 1.00 96.38 103 ASN A N 1
ATOM 717 C CA . ASN A 1 103 ? -5.312 -0.772 -17.606 1.00 96.38 103 ASN A CA 1
ATOM 718 C C . ASN A 1 103 ? -4.893 -1.153 -16.176 1.00 96.38 103 ASN A C 1
ATOM 720 O O . ASN A 1 103 ? -4.514 -0.266 -15.408 1.00 96.38 103 ASN A O 1
ATOM 724 N N . PRO A 1 104 ? -5.044 -2.428 -15.778 1.00 96.50 104 PRO A N 1
ATOM 725 C CA . PRO A 1 104 ? -4.941 -2.842 -14.382 1.00 96.50 104 PRO A CA 1
ATOM 726 C C . PRO A 1 104 ? -3.512 -3.010 -13.874 1.00 96.50 104 PRO A C 1
ATOM 728 O O . PRO A 1 104 ? -3.358 -3.354 -12.710 1.00 96.50 104 PRO A O 1
ATOM 731 N N . GLU A 1 105 ? -2.494 -2.782 -14.698 1.00 98.12 105 GLU A N 1
ATOM 732 C CA . GLU A 1 105 ? -1.086 -2.924 -14.330 1.00 98.12 105 GLU A CA 1
ATOM 733 C C . GLU A 1 105 ? -0.360 -1.581 -14.438 1.00 98.12 105 GLU A C 1
ATOM 735 O O . GLU A 1 105 ? -0.717 -0.718 -15.243 1.00 98.12 105 GLU A O 1
ATOM 740 N N . ASN A 1 106 ? 0.659 -1.393 -13.601 1.00 98.12 106 ASN A N 1
ATOM 741 C CA . ASN A 1 106 ? 1.546 -0.238 -13.696 1.00 98.12 106 ASN A CA 1
ATOM 742 C C . ASN A 1 106 ? 2.667 -0.465 -14.728 1.00 98.12 106 ASN A C 1
ATOM 744 O O . ASN A 1 106 ? 2.700 -1.482 -15.420 1.00 98.12 106 ASN A O 1
ATOM 748 N N . GLN A 1 107 ? 3.624 0.465 -14.820 1.00 98.06 107 GLN A N 1
ATOM 749 C CA . GLN A 1 107 ? 4.706 0.392 -15.817 1.00 98.06 107 GLN A CA 1
ATOM 750 C C . GLN A 1 107 ? 5.672 -0.788 -15.614 1.00 98.06 107 GLN A C 1
ATOM 752 O O . GLN A 1 107 ? 6.448 -1.103 -16.513 1.00 98.06 107 GLN A O 1
ATOM 757 N N . TYR A 1 108 ? 5.602 -1.457 -14.462 1.00 97.81 108 TYR A N 1
ATOM 758 C CA . TYR A 1 108 ? 6.380 -2.649 -14.131 1.00 97.81 108 TYR A CA 1
ATOM 759 C C . TYR A 1 108 ? 5.539 -3.935 -14.159 1.00 97.81 108 TYR A C 1
ATOM 761 O O . TYR A 1 108 ? 5.972 -4.956 -13.629 1.00 97.81 108 TYR A O 1
ATOM 769 N N . GLY A 1 109 ? 4.338 -3.898 -14.750 1.00 97.69 109 GLY A N 1
ATOM 770 C CA . GLY A 1 109 ? 3.454 -5.063 -14.864 1.00 97.69 109 GLY A CA 1
ATOM 771 C C . GLY A 1 109 ? 2.829 -5.501 -13.535 1.00 97.69 109 GLY A C 1
ATOM 772 O O . GLY A 1 109 ? 2.346 -6.624 -13.415 1.00 97.69 109 GLY A O 1
ATOM 773 N N . ALA A 1 110 ? 2.866 -4.654 -12.500 1.00 98.31 110 ALA A N 1
ATOM 774 C CA . ALA A 1 110 ? 2.317 -4.992 -11.193 1.00 98.31 110 ALA A CA 1
ATOM 775 C C . ALA A 1 110 ? 0.861 -4.502 -11.060 1.00 98.31 110 ALA A C 1
ATOM 777 O O . ALA A 1 110 ? 0.606 -3.297 -11.207 1.00 98.31 110 ALA A O 1
ATOM 778 N N . PRO A 1 111 ? -0.093 -5.390 -10.719 1.00 98.12 111 PRO A N 1
ATOM 779 C CA . PRO A 1 111 ? -1.503 -5.030 -10.586 1.00 98.12 111 PRO A CA 1
ATOM 780 C C . PRO A 1 111 ? -1.825 -4.270 -9.293 1.00 98.12 111 PRO A C 1
ATOM 782 O O . PRO A 1 111 ? -2.860 -3.614 -9.185 1.00 98.12 111 PRO A O 1
ATOM 785 N N . VAL A 1 112 ? -0.940 -4.364 -8.301 1.00 98.62 112 VAL A N 1
ATOM 786 C CA . VAL A 1 112 ? -1.040 -3.670 -7.017 1.00 98.62 112 VAL A CA 1
ATOM 787 C C . VAL A 1 112 ? 0.299 -3.013 -6.712 1.00 98.62 112 VAL A C 1
ATOM 789 O O . VAL A 1 112 ? 1.366 -3.522 -7.072 1.00 98.62 112 VAL A O 1
ATOM 792 N N . HIS A 1 113 ? 0.250 -1.879 -6.028 1.00 98.88 113 HIS A N 1
ATOM 793 C CA . HIS A 1 113 ? 1.433 -1.238 -5.480 1.00 98.88 113 HIS A CA 1
ATOM 794 C C . HIS A 1 113 ? 1.255 -0.940 -3.994 1.00 98.88 113 HIS A C 1
ATOM 796 O O . HIS A 1 11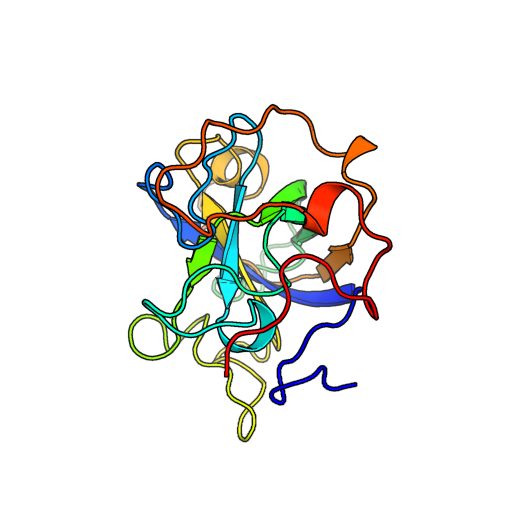3 ? 0.169 -0.521 -3.582 1.00 98.88 113 HIS A O 1
ATOM 802 N N . PHE A 1 114 ? 2.324 -1.147 -3.223 1.00 98.94 114 PHE A N 1
ATOM 803 C CA . PHE A 1 114 ? 2.424 -0.735 -1.827 1.00 98.94 114 PHE A CA 1
ATOM 804 C C . PHE A 1 114 ? 3.579 0.251 -1.668 1.00 98.94 114 PHE A C 1
ATOM 806 O O . PHE A 1 114 ? 4.722 -0.077 -1.984 1.00 98.94 114 PHE A O 1
ATOM 813 N N . ASP A 1 115 ? 3.287 1.420 -1.118 1.00 98.81 115 ASP A N 1
ATOM 814 C CA . ASP A 1 115 ? 4.286 2.437 -0.814 1.00 98.81 115 ASP A CA 1
ATOM 815 C C . ASP A 1 115 ? 4.530 2.444 0.701 1.00 98.81 115 ASP A C 1
ATOM 817 O O . ASP A 1 115 ? 3.645 2.797 1.480 1.00 98.81 115 ASP A O 1
ATOM 821 N N . LEU A 1 116 ? 5.675 1.933 1.154 1.00 98.88 116 LEU A N 1
ATOM 822 C CA . LEU A 1 116 ? 5.927 1.653 2.571 1.00 98.88 116 LEU A CA 1
ATOM 823 C C . LEU A 1 116 ? 6.367 2.921 3.311 1.00 98.88 116 LEU A C 1
ATOM 825 O O . LEU A 1 116 ? 7.316 3.591 2.902 1.00 98.88 116 LEU A O 1
ATOM 829 N N . CYS A 1 117 ? 5.741 3.223 4.449 1.00 98.81 117 CYS A N 1
ATOM 830 C CA . CYS A 1 117 ? 6.077 4.431 5.195 1.00 98.81 117 CYS A CA 1
ATOM 831 C C . CYS A 1 117 ? 7.463 4.328 5.856 1.00 98.81 117 CYS A C 1
ATOM 833 O O . CYS A 1 117 ? 7.763 3.390 6.605 1.00 98.81 117 CYS A O 1
ATOM 835 N N . GLN A 1 118 ? 8.315 5.323 5.610 1.00 98.56 118 GLN A N 1
ATOM 836 C CA . GLN A 1 118 ? 9.623 5.439 6.251 1.00 98.56 118 GLN A CA 1
ATOM 837 C C . GLN A 1 118 ? 9.505 5.768 7.743 1.00 98.56 118 GLN A C 1
ATOM 839 O O . GLN A 1 118 ? 10.265 5.224 8.543 1.00 98.56 118 GLN A O 1
ATOM 844 N N . ASP A 1 119 ? 8.536 6.604 8.119 1.00 98.38 119 ASP A N 1
ATOM 845 C CA . ASP A 1 119 ? 8.388 7.135 9.480 1.00 98.38 119 ASP A CA 1
ATOM 846 C C . ASP A 1 119 ? 8.092 6.033 10.511 1.00 98.38 119 ASP A C 1
ATOM 848 O O . ASP A 1 119 ? 8.514 6.126 11.661 1.00 98.38 119 ASP A O 1
ATOM 852 N N . THR A 1 120 ? 7.407 4.963 10.094 1.00 98.19 120 THR A N 1
ATOM 853 C CA . THR A 1 120 ? 7.118 3.790 10.938 1.00 98.19 120 THR A CA 1
ATOM 854 C C . THR A 1 120 ? 8.199 2.708 10.854 1.00 98.19 120 THR A C 1
ATOM 856 O O . THR A 1 120 ? 8.113 1.685 11.529 1.00 98.19 120 THR A O 1
ATOM 859 N N . GLY A 1 121 ? 9.241 2.916 10.042 1.00 98.50 121 GLY A N 1
ATOM 860 C CA . GLY A 1 121 ? 10.355 1.985 9.852 1.00 98.50 121 GLY A CA 1
ATOM 861 C C . GLY A 1 121 ? 10.095 0.848 8.860 1.00 98.50 121 GLY A C 1
ATOM 862 O O . GLY A 1 121 ? 10.972 -0.002 8.685 1.00 98.50 121 GLY A O 1
ATOM 863 N N . ALA A 1 122 ? 8.941 0.834 8.183 1.00 98.62 122 ALA A N 1
ATOM 864 C CA . ALA A 1 122 ? 8.569 -0.227 7.245 1.00 98.62 122 ALA A CA 1
ATOM 865 C C . ALA A 1 122 ? 9.564 -0.332 6.079 1.00 98.62 122 ALA A C 1
ATOM 867 O O . ALA A 1 122 ? 10.007 -1.425 5.722 1.00 98.62 122 ALA A O 1
ATOM 868 N N . SER A 1 123 ? 9.977 0.812 5.528 1.00 98.06 123 SER A N 1
ATOM 869 C CA . SER A 1 123 ? 10.934 0.861 4.420 1.00 98.06 123 SER A CA 1
ATOM 870 C C . SER A 1 123 ? 12.306 0.287 4.801 1.00 98.06 123 SER A C 1
ATOM 872 O O . SER A 1 123 ? 12.839 -0.558 4.087 1.00 98.06 123 SER A O 1
ATOM 874 N N . MET A 1 124 ? 12.854 0.679 5.956 1.00 97.81 124 MET A N 1
ATOM 875 C CA . MET A 1 124 ? 14.153 0.205 6.450 1.00 97.81 124 MET A CA 1
ATOM 876 C C . MET A 1 124 ? 14.142 -1.304 6.714 1.00 97.81 124 MET A C 1
ATOM 878 O O . MET A 1 124 ? 15.148 -1.997 6.523 1.00 97.81 124 MET A O 1
ATOM 882 N N . ALA A 1 125 ? 12.996 -1.825 7.153 1.00 98.56 125 ALA A N 1
ATOM 883 C CA . ALA A 1 125 ? 12.812 -3.245 7.383 1.00 98.56 125 ALA A CA 1
ATOM 884 C C . ALA A 1 125 ? 12.720 -4.040 6.076 1.00 98.56 125 ALA A C 1
ATOM 886 O O . ALA A 1 125 ? 13.206 -5.167 6.046 1.00 98.56 125 ALA A O 1
ATOM 887 N N . PHE A 1 126 ? 12.149 -3.473 5.011 1.00 98.75 126 PHE A N 1
ATOM 888 C CA . PHE A 1 126 ? 11.861 -4.189 3.767 1.00 98.75 126 PHE A CA 1
ATOM 889 C C . PHE A 1 126 ? 12.959 -4.065 2.702 1.00 98.75 126 PHE A C 1
ATOM 891 O O . PHE A 1 126 ? 13.380 -5.072 2.131 1.00 98.75 126 PHE A O 1
ATOM 898 N N . PHE A 1 127 ? 13.457 -2.854 2.453 1.00 98.75 127 PHE A N 1
ATOM 899 C CA . PHE A 1 127 ? 14.361 -2.572 1.340 1.00 98.75 127 PHE A CA 1
ATOM 900 C C . PHE A 1 127 ? 15.833 -2.814 1.716 1.00 98.75 127 PHE A C 1
ATOM 902 O O . PHE A 1 127 ? 16.310 -2.309 2.740 1.00 98.75 127 PHE A O 1
ATOM 909 N N . PRO A 1 128 ? 16.594 -3.581 0.915 1.00 98.12 128 PRO A N 1
ATOM 910 C CA . PRO A 1 128 ? 18.048 -3.627 1.027 1.00 98.12 128 PRO A CA 1
ATOM 911 C C . PRO A 1 128 ? 18.682 -2.267 0.706 1.00 98.12 128 PRO A C 1
ATOM 913 O O . PRO A 1 128 ? 18.147 -1.479 -0.074 1.00 98.12 128 PRO A O 1
ATOM 916 N N . SER A 1 129 ? 19.853 -1.990 1.287 1.00 96.75 129 SER A N 1
ATOM 917 C CA . SER A 1 129 ? 20.581 -0.743 1.014 1.00 96.75 129 SER A CA 1
ATOM 918 C C . SER A 1 129 ? 20.886 -0.610 -0.481 1.00 96.75 129 SER A C 1
ATOM 920 O O . SER A 1 129 ? 21.438 -1.534 -1.071 1.00 96.75 129 SER A O 1
ATOM 922 N N . GLY A 1 130 ? 20.531 0.528 -1.082 1.00 97.19 130 GLY A N 1
ATOM 923 C CA . GLY A 1 130 ? 20.700 0.785 -2.518 1.00 97.19 130 GLY A CA 1
ATOM 924 C C . GLY A 1 130 ? 19.556 0.291 -3.414 1.00 97.19 130 GLY A C 1
ATOM 925 O O . GLY A 1 130 ? 19.575 0.583 -4.605 1.00 97.19 130 GLY A O 1
ATOM 926 N N . HIS A 1 131 ? 18.544 -0.384 -2.860 1.00 98.19 131 HIS A N 1
ATOM 927 C CA . HIS A 1 131 ? 17.440 -0.983 -3.616 1.00 98.19 131 HIS A CA 1
ATOM 928 C C . HIS A 1 131 ? 16.097 -0.416 -3.147 1.00 98.19 131 HIS A C 1
ATOM 930 O O . HIS A 1 131 ? 15.411 -1.020 -2.330 1.00 98.19 131 HIS A O 1
ATOM 936 N N . GLY A 1 132 ? 15.742 0.780 -3.627 1.00 98.06 132 GLY A N 1
ATOM 937 C CA . GLY A 1 132 ? 14.565 1.523 -3.151 1.00 98.06 132 GLY A CA 1
ATOM 938 C C . GLY A 1 132 ? 13.246 1.228 -3.866 1.00 98.06 132 GLY A C 1
ATOM 939 O O . GLY A 1 132 ? 12.212 1.760 -3.473 1.00 98.06 132 GLY A O 1
ATOM 940 N N . ALA A 1 133 ? 13.275 0.392 -4.901 1.00 98.62 133 ALA A N 1
ATOM 941 C CA . ALA A 1 133 ? 12.084 -0.096 -5.572 1.00 98.62 133 ALA A CA 1
ATOM 942 C C . ALA A 1 133 ? 12.224 -1.593 -5.820 1.00 98.62 133 ALA A C 1
ATOM 944 O O . ALA A 1 133 ? 13.288 -2.063 -6.216 1.00 98.62 133 ALA A O 1
ATOM 945 N N . LEU A 1 134 ? 11.154 -2.340 -5.574 1.00 98.88 134 LEU A N 1
ATOM 946 C CA . LEU A 1 134 ? 11.139 -3.790 -5.724 1.00 98.88 134 LEU A CA 1
ATOM 947 C C . LEU A 1 134 ? 9.841 -4.245 -6.392 1.00 98.88 134 LEU A C 1
ATOM 949 O O . LEU A 1 134 ? 8.830 -3.545 -6.399 1.00 98.88 134 LEU A O 1
ATOM 953 N N . THR A 1 135 ? 9.862 -5.462 -6.913 1.00 98.88 135 THR A N 1
ATOM 954 C CA . THR A 1 135 ? 8.665 -6.237 -7.252 1.00 98.88 135 THR A CA 1
ATOM 955 C C . THR A 1 135 ? 8.657 -7.530 -6.448 1.00 98.88 135 THR A C 1
ATOM 957 O O . THR A 1 135 ? 9.689 -7.955 -5.912 1.00 98.88 135 THR A O 1
ATOM 960 N N . GLY A 1 136 ? 7.485 -8.140 -6.318 1.00 98.75 136 GLY A N 1
ATOM 961 C CA . GLY A 1 136 ? 7.325 -9.403 -5.614 1.00 98.75 136 GLY A CA 1
ATOM 962 C C . GLY A 1 136 ? 5.872 -9.727 -5.336 1.00 98.75 136 GLY A C 1
ATOM 963 O O . GLY A 1 136 ? 5.024 -9.570 -6.215 1.00 98.75 136 GLY A O 1
ATOM 964 N N . THR A 1 137 ? 5.584 -10.218 -4.134 1.00 98.88 137 THR A N 1
ATOM 965 C CA . THR A 1 137 ? 4.270 -10.779 -3.792 1.00 98.88 137 THR A CA 1
ATOM 966 C C . THR A 1 137 ? 3.705 -10.186 -2.514 1.00 98.88 137 THR A C 1
ATOM 968 O O . THR A 1 137 ? 4.438 -9.694 -1.655 1.00 98.88 137 THR A O 1
ATOM 971 N N . TYR A 1 138 ? 2.384 -10.246 -2.395 1.00 98.88 138 TYR A N 1
ATOM 972 C CA . TYR A 1 138 ? 1.673 -9.912 -1.173 1.00 98.88 138 TYR A CA 1
ATOM 973 C C . TYR A 1 138 ? 0.658 -11.000 -0.825 1.00 98.88 138 TYR A C 1
ATOM 975 O O . TYR A 1 138 ? 0.149 -11.718 -1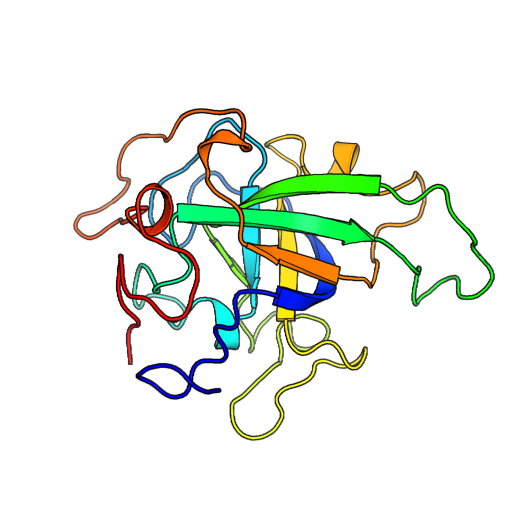.691 1.00 98.88 138 TYR A O 1
ATOM 983 N N . THR A 1 139 ? 0.349 -11.122 0.460 1.00 98.88 139 THR A N 1
ATOM 984 C CA . THR A 1 139 ? -0.748 -11.947 0.974 1.00 98.88 139 THR A CA 1
ATOM 985 C C . THR A 1 139 ? -1.360 -11.252 2.180 1.00 98.88 139 THR A C 1
ATOM 987 O O . THR A 1 139 ? -0.655 -10.894 3.120 1.00 98.88 139 THR A O 1
ATOM 990 N N . GLU A 1 140 ? -2.667 -11.046 2.152 1.00 98.88 140 GLU A N 1
ATOM 991 C CA . GLU A 1 140 ? -3.452 -10.565 3.275 1.00 98.88 140 GLU A CA 1
ATOM 992 C C . GLU A 1 140 ? -3.382 -11.582 4.413 1.00 98.88 140 GLU A C 1
ATOM 994 O O . GLU A 1 140 ? -3.506 -12.796 4.216 1.00 98.88 140 GLU A O 1
ATOM 999 N N . VAL A 1 141 ? -3.160 -11.083 5.618 1.00 98.75 141 VAL A N 1
ATOM 1000 C CA . VAL A 1 141 ? -2.997 -11.882 6.828 1.00 98.75 141 VAL A CA 1
ATOM 1001 C C . VAL A 1 141 ? -3.820 -11.278 7.953 1.00 98.75 141 VAL A C 1
ATOM 1003 O O . VAL A 1 141 ? -4.104 -10.082 7.967 1.00 98.75 141 VAL A O 1
ATOM 1006 N N . SER A 1 142 ? -4.142 -12.099 8.954 1.00 98.56 142 SER A N 1
ATOM 1007 C CA . SER A 1 142 ? -4.681 -11.589 10.216 1.00 98.56 142 SER A CA 1
ATOM 1008 C C . SER A 1 142 ? -3.761 -10.504 10.779 1.00 98.56 142 SER A C 1
ATOM 1010 O O . SER A 1 142 ? -2.553 -10.722 10.918 1.00 98.56 142 SER A O 1
ATOM 1012 N N . CYS A 1 143 ? -4.334 -9.371 11.194 1.00 98.56 143 CYS A N 1
ATOM 1013 C CA . CYS A 1 143 ? -3.580 -8.313 11.864 1.00 98.56 143 CYS A CA 1
ATOM 1014 C C . CYS A 1 143 ? -2.989 -8.743 13.215 1.00 98.56 143 CYS A C 1
ATOM 1016 O O . CYS A 1 143 ? -2.161 -8.024 13.759 1.00 98.56 143 CYS A O 1
ATOM 1018 N N . SER A 1 144 ? -3.301 -9.943 13.719 1.00 98.31 144 SER A N 1
ATOM 1019 C CA . SER A 1 144 ? -2.536 -10.559 14.813 1.00 98.31 144 SER A CA 1
ATOM 1020 C C . SER A 1 144 ? -1.060 -10.813 14.465 1.00 98.31 144 SER A C 1
ATOM 1022 O O . SER A 1 144 ? -0.267 -11.061 15.366 1.00 98.31 144 SER A O 1
ATOM 1024 N N . GLN A 1 145 ? -0.692 -10.805 13.178 1.00 98.62 145 GLN A N 1
ATOM 1025 C CA . GLN A 1 145 ? 0.698 -10.897 12.710 1.00 98.62 145 GLN A CA 1
ATOM 1026 C C . GLN A 1 145 ? 1.381 -9.527 12.588 1.00 98.62 145 GLN A C 1
ATOM 1028 O O . GLN A 1 145 ? 2.593 -9.456 12.394 1.00 98.62 145 GLN A O 1
ATOM 1033 N N . TRP A 1 146 ? 0.614 -8.441 12.671 1.00 98.75 146 TRP A N 1
ATOM 1034 C CA . TRP A 1 146 ? 1.126 -7.081 12.621 1.00 98.75 146 TRP A CA 1
ATOM 1035 C C . TRP A 1 146 ? 1.387 -6.573 14.043 1.00 98.75 146 TRP A C 1
ATOM 1037 O O . TRP A 1 146 ? 0.565 -6.751 14.939 1.00 98.75 146 TRP A O 1
ATOM 1047 N N . SER A 1 147 ? 2.537 -5.930 14.251 1.00 98.56 147 SER A N 1
ATOM 1048 C CA . SER A 1 147 ? 2.900 -5.327 15.536 1.00 98.56 147 SER A CA 1
ATOM 1049 C C . SER A 1 147 ? 2.700 -3.821 15.479 1.00 98.56 147 SER A C 1
ATOM 1051 O O . SER A 1 147 ? 3.281 -3.161 14.620 1.00 98.56 147 SER A O 1
ATOM 1053 N N . GLY A 1 148 ? 1.909 -3.286 16.406 1.00 98.19 148 GLY A N 1
ATOM 1054 C CA . GLY A 1 148 ? 1.658 -1.858 16.541 1.00 98.19 148 GLY A CA 1
ATOM 1055 C C . GLY A 1 148 ? 0.307 -1.573 17.188 1.00 98.19 148 GLY A C 1
ATOM 1056 O O . GLY A 1 148 ? -0.414 -2.472 17.619 1.00 98.19 148 GLY A O 1
ATOM 1057 N N . THR A 1 149 ? -0.041 -0.295 17.236 1.00 98.38 149 THR A N 1
ATOM 1058 C CA . THR A 1 149 ? -1.310 0.222 17.753 1.00 98.38 149 THR A CA 1
ATOM 1059 C C . THR A 1 149 ? -1.841 1.296 16.820 1.00 98.38 149 THR A C 1
ATOM 1061 O O . THR A 1 149 ? -1.059 2.057 16.244 1.00 98.38 149 THR A O 1
ATOM 1064 N N . ASP A 1 150 ? -3.160 1.383 16.698 1.00 98.56 150 ASP A N 1
ATOM 1065 C CA . ASP A 1 150 ? -3.803 2.457 15.946 1.00 98.56 150 ASP A CA 1
ATOM 1066 C C . ASP A 1 150 ? -3.722 3.777 16.722 1.00 98.56 150 ASP A C 1
ATOM 1068 O O . ASP A 1 150 ? -3.735 3.801 17.956 1.00 98.56 150 ASP A O 1
ATOM 1072 N N . GLY A 1 151 ? -3.620 4.879 15.988 1.00 98.38 151 GLY A N 1
ATOM 1073 C CA . GLY A 1 151 ? -3.782 6.224 16.513 1.00 98.38 151 GLY A CA 1
ATOM 1074 C C . GLY A 1 151 ? -5.254 6.600 16.684 1.00 98.38 151 GLY A C 1
ATOM 1075 O O . GLY A 1 151 ? -6.168 5.810 16.450 1.00 98.38 151 GLY A O 1
ATOM 1076 N N . ASN A 1 152 ? -5.489 7.852 17.069 1.00 98.12 152 ASN A N 1
ATOM 1077 C CA . ASN A 1 152 ? -6.845 8.387 17.136 1.00 98.12 152 ASN A CA 1
ATOM 1078 C C . ASN A 1 152 ? -7.367 8.736 15.729 1.00 98.12 152 ASN A C 1
ATOM 1080 O O . ASN A 1 152 ? -6.581 9.178 14.885 1.00 98.12 152 ASN A O 1
ATOM 1084 N N . PRO A 1 153 ? -8.685 8.616 15.487 1.00 98.25 153 PRO A N 1
ATOM 1085 C CA . PRO A 1 153 ? -9.325 9.172 14.300 1.00 98.25 153 PRO A CA 1
ATOM 1086 C C . PRO A 1 153 ? -9.015 10.663 14.126 1.00 98.25 153 PRO A C 1
ATOM 1088 O O . PRO A 1 153 ? -9.198 11.454 15.052 1.00 98.25 153 PRO A O 1
ATOM 1091 N N . LEU A 1 154 ? -8.576 11.045 12.929 1.00 98.38 154 LEU A N 1
ATOM 1092 C CA . LEU A 1 154 ? -8.230 12.424 12.574 1.00 98.38 154 LEU A CA 1
ATOM 1093 C C . LEU A 1 154 ? -9.447 13.235 12.104 1.00 98.38 154 LEU A C 1
ATOM 1095 O O . LEU A 1 154 ? -9.422 14.463 12.131 1.00 98.38 154 LEU A O 1
ATOM 1099 N N . TRP A 1 155 ? -10.509 12.560 11.661 1.00 98.19 155 TRP A N 1
ATOM 1100 C CA . TRP A 1 155 ? -11.737 13.175 11.156 1.00 98.19 155 TRP A CA 1
ATOM 1101 C C . TRP A 1 155 ? -12.925 12.206 11.239 1.00 98.19 155 TRP A C 1
ATOM 1103 O O . TRP A 1 155 ? -12.767 10.987 11.330 1.00 98.19 155 TRP A O 1
ATOM 1113 N N . THR A 1 156 ? -14.143 12.751 11.212 1.00 97.81 156 THR A N 1
ATOM 1114 C CA . THR A 1 156 ? -15.384 11.963 11.232 1.00 97.81 156 THR A CA 1
ATOM 1115 C C . THR A 1 156 ? -15.509 11.108 9.975 1.00 97.81 156 THR A C 1
ATOM 1117 O O . THR A 1 156 ? -15.590 11.644 8.875 1.00 97.81 156 THR A O 1
ATOM 1120 N N . GLY A 1 157 ? -15.589 9.788 10.146 1.00 96.94 157 GLY A N 1
ATOM 1121 C CA . GLY A 1 157 ? -15.640 8.822 9.043 1.00 96.94 157 GLY A CA 1
ATOM 1122 C C . GLY A 1 157 ? -14.307 8.123 8.763 1.00 96.94 157 GLY A C 1
ATOM 1123 O O . GLY A 1 157 ? -14.264 7.250 7.897 1.00 96.94 157 GLY A O 1
ATOM 1124 N N . ALA A 1 158 ? -13.241 8.475 9.492 1.00 98.56 158 ALA A N 1
ATOM 1125 C CA . ALA A 1 158 ? -11.989 7.732 9.471 1.00 98.56 158 ALA A CA 1
ATOM 1126 C C . ALA A 1 158 ? -12.238 6.271 9.875 1.00 98.56 158 ALA A C 1
ATOM 1128 O O . ALA A 1 158 ? -13.078 5.991 10.736 1.00 98.56 158 ALA A O 1
ATOM 1129 N N . CYS A 1 159 ? -11.534 5.333 9.245 1.00 98.75 159 CYS A N 1
ATOM 1130 C CA . CYS A 1 159 ? -11.825 3.912 9.404 1.00 98.75 159 CYS A CA 1
ATOM 1131 C C . CYS A 1 159 ? -10.573 3.048 9.242 1.00 98.75 159 CYS A C 1
ATOM 1133 O O . CYS A 1 159 ? -9.816 3.236 8.301 1.00 98.75 159 CYS A O 1
ATOM 1135 N N . ILE A 1 160 ? -10.396 2.077 10.144 1.00 98.56 160 ILE A N 1
ATOM 1136 C CA . ILE A 1 160 ? -9.398 0.987 10.087 1.00 98.56 160 ILE A CA 1
ATOM 1137 C C . ILE A 1 160 ? -10.071 -0.375 10.392 1.00 98.56 160 ILE A C 1
ATOM 1139 O O . ILE A 1 160 ? -9.447 -1.370 10.751 1.00 98.56 160 ILE A O 1
ATOM 1143 N N . SER A 1 161 ? -11.391 -0.475 10.213 1.00 98.44 161 SER A N 1
ATOM 1144 C CA . SER A 1 161 ? -12.167 -1.686 10.531 1.00 98.44 161 SER A CA 1
ATOM 1145 C C . SER A 1 161 ? -11.750 -2.934 9.738 1.00 98.44 161 SER A C 1
ATOM 1147 O O . SER A 1 161 ? -12.122 -4.046 10.117 1.00 98.44 161 SER A O 1
ATOM 1149 N N . GLY A 1 162 ? -10.946 -2.788 8.676 1.00 98.31 162 GLY A N 1
ATOM 1150 C CA . GLY A 1 162 ? -10.331 -3.913 7.971 1.00 98.31 162 GLY A CA 1
ATOM 1151 C C . GLY A 1 162 ? -9.487 -4.816 8.874 1.00 98.31 162 GLY A C 1
ATOM 1152 O O . GLY A 1 162 ? -9.370 -6.003 8.592 1.00 98.31 162 GLY A O 1
ATOM 1153 N N . GLN A 1 163 ? -8.980 -4.309 10.003 1.00 97.50 163 GLN A N 1
ATOM 1154 C CA . GLN A 1 163 ? -8.080 -5.067 10.877 1.00 97.50 163 GLN A CA 1
ATOM 1155 C C . GLN A 1 163 ? -8.715 -6.269 11.593 1.00 97.50 163 GLN A C 1
ATOM 1157 O O . GLN A 1 163 ? -8.003 -7.165 12.045 1.00 97.50 163 GLN A O 1
ATOM 1162 N N . THR A 1 164 ? -10.042 -6.272 11.740 1.00 97.00 164 THR A N 1
ATOM 1163 C CA . THR A 1 164 ? -10.806 -7.346 12.400 1.00 97.00 164 THR A CA 1
ATOM 1164 C C . THR A 1 164 ? -11.688 -8.128 11.431 1.00 97.00 164 THR A C 1
ATOM 1166 O O . THR A 1 164 ? -12.409 -9.034 11.851 1.00 97.00 164 THR A O 1
ATOM 1169 N N . THR A 1 165 ? -11.662 -7.778 10.146 1.00 95.19 165 THR A N 1
ATOM 1170 C CA . THR A 1 165 ? -12.476 -8.430 9.117 1.00 95.19 165 THR A CA 1
ATOM 1171 C C . THR A 1 165 ? -11.710 -9.613 8.528 1.00 95.19 165 THR A C 1
ATOM 1173 O O . THR A 1 165 ? -10.482 -9.614 8.503 1.00 95.19 165 THR A O 1
ATOM 1176 N N . GLY A 1 166 ? -12.422 -10.642 8.058 1.00 95.75 166 GLY A N 1
ATOM 1177 C CA . GLY A 1 166 ? -11.785 -11.713 7.289 1.00 95.75 166 GLY A CA 1
ATOM 1178 C C . GLY A 1 166 ? -11.107 -11.171 6.026 1.00 95.75 166 GLY A C 1
ATOM 1179 O O . GLY A 1 166 ? -11.486 -10.108 5.522 1.00 95.75 166 GLY A O 1
ATOM 1180 N N . ASN A 1 167 ? -10.132 -11.910 5.495 1.00 98.19 167 ASN A N 1
ATOM 1181 C CA . ASN A 1 167 ? -9.453 -11.533 4.255 1.00 98.19 167 ASN A CA 1
ATOM 1182 C C . ASN A 1 167 ? -10.451 -11.310 3.107 1.00 98.19 167 ASN A C 1
ATOM 1184 O O . ASN A 1 167 ? -11.556 -11.864 3.113 1.00 98.19 167 ASN A O 1
ATOM 1188 N N . TRP A 1 168 ? -10.063 -10.526 2.105 1.00 98.25 168 TRP A N 1
ATOM 1189 C CA . TRP A 1 168 ? -10.823 -10.415 0.869 1.00 98.25 168 TRP A CA 1
ATOM 1190 C C . TRP A 1 168 ? -11.062 -11.798 0.231 1.00 98.25 168 TRP A C 1
ATOM 1192 O O . TRP A 1 168 ? -10.174 -12.653 0.264 1.00 98.25 168 TRP A O 1
ATOM 1202 N N . PRO A 1 169 ? -12.238 -12.044 -0.378 1.00 97.25 169 PRO A N 1
ATOM 1203 C CA . PRO A 1 169 ? -13.357 -11.118 -0.560 1.00 97.25 169 PRO A CA 1
ATOM 1204 C C . PRO A 1 169 ? -14.208 -10.943 0.714 1.00 97.25 169 PRO A C 1
ATOM 1206 O O . PRO A 1 169 ? -14.792 -11.887 1.240 1.00 97.25 169 PRO A O 1
ATOM 1209 N N . SER A 1 170 ? -14.304 -9.704 1.194 1.00 97.00 170 SER A N 1
ATOM 1210 C CA . SER A 1 170 ? -15.082 -9.287 2.368 1.00 97.00 170 SER A CA 1
ATOM 1211 C C . SER A 1 170 ? -15.245 -7.762 2.350 1.00 97.00 170 SER A C 1
ATOM 1213 O O . SER A 1 170 ? -14.705 -7.096 1.468 1.00 97.00 170 SER A O 1
ATOM 1215 N N . THR A 1 171 ? -15.992 -7.186 3.291 1.00 98.12 171 THR A N 1
ATOM 1216 C CA . THR A 1 171 ? -16.179 -5.730 3.379 1.00 98.12 171 THR A CA 1
ATOM 1217 C C . THR A 1 171 ? -16.077 -5.281 4.828 1.00 98.12 171 THR A C 1
ATOM 1219 O O . THR A 1 171 ? -16.682 -5.889 5.708 1.00 98.12 171 THR A O 1
ATOM 1222 N N . ALA A 1 172 ? -15.318 -4.214 5.047 1.00 97.69 172 ALA A N 1
ATOM 1223 C CA . ALA A 1 172 ? -15.083 -3.561 6.323 1.00 97.69 172 ALA A CA 1
ATOM 1224 C C . ALA A 1 172 ? -15.463 -2.072 6.235 1.00 97.69 172 ALA A C 1
ATOM 1226 O O . ALA A 1 172 ? -16.619 -1.715 6.446 1.00 97.69 172 ALA A O 1
ATOM 1227 N N . CYS A 1 173 ? -14.510 -1.200 5.885 1.00 98.12 173 CYS A N 1
ATOM 1228 C CA . CYS A 1 173 ? -14.746 0.237 5.698 1.00 98.12 173 CYS A CA 1
ATOM 1229 C C . CYS A 1 173 ? -15.592 0.543 4.447 1.00 98.12 173 CYS A C 1
ATOM 1231 O O . CYS A 1 173 ? -16.248 1.591 4.376 1.00 98.12 173 CYS A O 1
ATOM 1233 N N . GLY A 1 174 ? -15.593 -0.375 3.476 1.00 98.25 174 GLY A N 1
ATOM 1234 C CA . GLY A 1 174 ? -16.327 -0.277 2.222 1.00 98.25 174 GLY A CA 1
ATOM 1235 C C . GLY A 1 174 ? -15.702 0.691 1.222 1.00 98.25 174 GLY A C 1
ATOM 1236 O O . GLY A 1 174 ? -15.175 1.747 1.580 1.00 98.25 174 GLY A O 1
ATOM 1237 N N . ASN A 1 175 ? -15.813 0.346 -0.058 1.00 98.38 175 ASN A N 1
ATOM 1238 C CA . ASN A 1 175 ? -15.338 1.195 -1.145 1.00 98.38 175 ASN A CA 1
ATOM 1239 C C . ASN A 1 175 ? -16.166 2.487 -1.273 1.00 98.38 175 ASN A C 1
ATOM 1241 O O . ASN A 1 175 ? -17.301 2.567 -0.792 1.00 98.38 175 ASN A O 1
ATOM 1245 N N . LYS A 1 176 ? -15.580 3.511 -1.896 1.00 97.62 176 LYS A N 1
ATOM 1246 C CA . LYS A 1 176 ? -16.168 4.839 -2.104 1.00 97.62 176 LYS A CA 1
ATOM 1247 C C . LYS A 1 176 ? -16.128 5.187 -3.591 1.00 97.62 176 LYS A C 1
ATOM 1249 O O . LYS A 1 176 ? -15.066 5.530 -4.108 1.00 97.62 176 LYS A O 1
ATOM 1254 N N . GLY A 1 177 ? -17.300 5.155 -4.227 1.00 87.94 177 GLY A N 1
ATOM 1255 C CA . GLY A 1 177 ? -17.460 5.330 -5.676 1.00 87.94 177 GLY A CA 1
ATOM 1256 C C . GLY A 1 177 ? -17.749 4.027 -6.404 1.00 87.94 177 GLY A C 1
ATOM 1257 O O . GLY A 1 177 ? -17.354 2.953 -5.896 1.00 87.94 177 GLY A O 1
#

Radius of gyration: 14.59 Å; chains: 1; bounding box: 39×25×36 Å

Organism: Dacryopinax primogenitus (strain DJM 731) (NCBI:txid1858805)

InterPro domains:
  IPR007112 Expansin/pollen allergen, DPBB domain [PS50842] (25-148)
  IPR036908 RlpA-like domain superfamily [G3DSA:2.40.40.10] (3-177)
  IPR036908 RlpA-like domain superfamily [SSF50685] (11-157)

Secondary structure (DSSP, 8-state):
---GGG----SEEEEEEEEES-TTS-TTSEEESS-EEEEEHHHHTS-TTS---TTTT-EEEEEEEE-SS-TT------EEEEEEEEEE-TTT-HHHH---SSS-S-TTS-SEEEEEETTTTHHHHHSPTT---EEEEEEEE-GGGS---EEEESSTT---GGGGSPSSS--SS----

pLDDT: mean 97.5, std 3.06, range [69.44, 98.94]